Protein AF-A0A7V8VJR1-F1 (afdb_monomer_lite)

Radius of gyration: 11.49 Å; chains: 1; bounding box: 28×31×25 Å

pLDDT: mean 95.83, std 4.9, range [60.47, 98.56]

Structure (mmCIF, N/CA/C/O backbone):
data_AF-A0A7V8VJR1-F1
#
_entry.id   AF-A0A7V8VJR1-F1
#
loop_
_atom_site.group_PDB
_atom_site.id
_atom_site.type_symbol
_atom_site.label_atom_id
_atom_site.label_alt_id
_atom_site.label_comp_id
_atom_site.label_asym_id
_atom_site.label_entity_id
_atom_site.label_seq_id
_atom_site.pdbx_PDB_ins_code
_atom_site.Cartn_x
_atom_site.Cartn_y
_atom_site.Cartn_z
_atom_site.occupancy
_atom_site.B_iso_or_equiv
_atom_site.auth_seq_id
_atom_site.auth_comp_id
_atom_site.auth_asym_id
_atom_site.auth_atom_id
_atom_site.pdbx_PDB_model_num
ATOM 1 N N . VAL A 1 1 ? -0.600 3.550 -2.790 1.00 97.75 1 VAL A N 1
ATOM 2 C CA . VAL A 1 1 ? -0.843 2.306 -2.015 1.00 97.75 1 VAL A CA 1
ATOM 3 C C . VAL A 1 1 ? -1.988 2.575 -1.062 1.00 97.75 1 VAL A C 1
ATOM 5 O O . VAL A 1 1 ? -1.915 3.560 -0.341 1.00 97.75 1 VAL A O 1
ATOM 8 N N . TRP A 1 2 ? -3.044 1.767 -1.106 1.00 98.50 2 TRP A N 1
ATOM 9 C CA . TRP A 1 2 ? -4.104 1.785 -0.100 1.00 98.50 2 TRP A CA 1
ATOM 10 C C . TRP A 1 2 ? -3.591 1.142 1.191 1.00 98.50 2 TRP A C 1
ATOM 12 O O . TRP A 1 2 ? -2.891 0.128 1.135 1.00 98.50 2 TRP A O 1
ATOM 22 N N . VAL A 1 3 ? -3.912 1.750 2.327 1.00 98.50 3 VAL A N 1
ATOM 23 C CA . VAL A 1 3 ? -3.492 1.332 3.665 1.00 98.50 3 VAL A CA 1
ATOM 24 C C . VAL A 1 3 ? -4.734 1.157 4.525 1.00 98.50 3 VAL A C 1
ATOM 26 O O . VAL A 1 3 ? -5.553 2.077 4.594 1.00 98.50 3 VAL A O 1
ATOM 29 N N . SER A 1 4 ? -4.849 0.016 5.203 1.00 98.38 4 SER A N 1
ATOM 30 C CA . SER A 1 4 ? -5.986 -0.272 6.078 1.00 98.38 4 SER A CA 1
ATOM 31 C C . SER A 1 4 ? -6.126 0.750 7.216 1.00 98.38 4 SER A C 1
ATOM 33 O O . SER A 1 4 ? -5.122 1.334 7.651 1.00 98.38 4 SER A O 1
ATOM 35 N N . PRO A 1 5 ? -7.348 0.975 7.737 1.00 97.88 5 PRO A N 1
ATOM 36 C CA . PRO A 1 5 ? -7.573 1.875 8.870 1.00 97.88 5 PRO A CA 1
ATOM 37 C C . PRO A 1 5 ? -6.684 1.558 10.085 1.00 97.88 5 PRO A C 1
ATOM 39 O O . PRO A 1 5 ? -6.184 2.472 10.747 1.00 97.88 5 PRO A O 1
ATOM 42 N N . GLU A 1 6 ? -6.419 0.275 10.340 1.00 96.44 6 GLU A N 1
ATOM 43 C CA . GLU A 1 6 ? -5.595 -0.235 11.442 1.00 96.44 6 GLU A CA 1
ATOM 44 C C . GLU A 1 6 ? -4.152 0.281 11.377 1.00 96.44 6 GLU A C 1
ATOM 46 O O . GLU A 1 6 ? -3.529 0.547 12.411 1.00 96.44 6 GLU A O 1
ATOM 51 N N . ARG A 1 7 ? -3.615 0.454 10.164 1.00 95.94 7 ARG A N 1
ATOM 52 C CA . ARG A 1 7 ? -2.248 0.946 9.942 1.00 95.94 7 ARG A CA 1
ATOM 53 C C . ARG A 1 7 ? -2.176 2.413 9.555 1.00 95.94 7 ARG A C 1
ATOM 55 O O . ARG A 1 7 ? -1.112 3.018 9.702 1.00 95.94 7 ARG A O 1
ATOM 62 N N . ALA A 1 8 ? -3.283 3.003 9.114 1.00 96.94 8 ALA A N 1
ATOM 63 C CA . ALA A 1 8 ? -3.330 4.355 8.573 1.00 96.94 8 ALA A CA 1
ATOM 64 C C . ALA A 1 8 ? -2.734 5.406 9.522 1.00 96.94 8 ALA A C 1
ATOM 66 O O . ALA A 1 8 ? -2.127 6.368 9.061 1.00 96.94 8 ALA A O 1
ATOM 67 N N . ARG A 1 9 ? -2.854 5.231 10.848 1.00 95.44 9 ARG A N 1
ATOM 68 C CA . ARG A 1 9 ? -2.228 6.136 11.827 1.00 95.44 9 ARG A CA 1
ATOM 69 C C . ARG A 1 9 ? -0.717 6.279 11.606 1.00 95.44 9 ARG A C 1
ATOM 71 O O . ARG A 1 9 ? -0.232 7.399 11.558 1.00 95.44 9 ARG A O 1
ATOM 78 N N . TRP A 1 10 ? 0.001 5.169 11.459 1.00 93.62 10 TRP A N 1
ATOM 79 C CA . TRP A 1 10 ? 1.459 5.177 11.315 1.00 93.62 10 TRP A CA 1
ATOM 80 C C . TRP A 1 10 ? 1.885 5.718 9.951 1.00 93.62 10 TRP A C 1
ATOM 82 O O . TRP A 1 10 ? 2.779 6.552 9.858 1.00 93.62 10 TRP A O 1
ATOM 92 N N . LEU A 1 11 ? 1.196 5.303 8.884 1.00 93.88 11 LEU A N 1
ATOM 93 C CA . LEU A 1 11 ? 1.566 5.711 7.528 1.00 93.88 11 LEU A CA 1
ATOM 94 C C . LEU A 1 11 ? 1.304 7.201 7.262 1.00 93.88 11 LEU A C 1
ATOM 96 O O . LEU A 1 11 ? 2.004 7.773 6.432 1.00 93.88 11 LEU A O 1
ATOM 100 N N . ARG A 1 12 ? 0.375 7.843 7.987 1.00 92.88 12 ARG A N 1
ATOM 101 C CA . ARG A 1 12 ? 0.216 9.311 7.974 1.00 92.88 12 ARG A CA 1
ATOM 102 C C . ARG A 1 12 ? 1.462 10.046 8.479 1.00 92.88 12 ARG A C 1
ATOM 104 O O . ARG A 1 12 ? 1.731 11.150 8.023 1.00 92.88 12 ARG A O 1
ATOM 111 N N . GLU A 1 13 ? 2.194 9.460 9.425 1.00 92.94 13 GLU A N 1
ATOM 112 C CA . GLU A 1 13 ? 3.407 10.066 9.992 1.00 92.94 13 GLU A CA 1
ATOM 113 C C . GLU A 1 13 ? 4.638 9.812 9.107 1.00 92.94 13 GLU A C 1
ATOM 115 O O . GLU A 1 13 ? 5.546 10.639 9.046 1.00 92.94 13 GLU A O 1
ATOM 120 N N . GLU A 1 14 ? 4.669 8.681 8.397 1.00 93.31 14 GLU A N 1
ATOM 121 C CA . GLU A 1 14 ? 5.840 8.244 7.628 1.00 93.31 14 GLU A CA 1
ATOM 122 C C . GLU A 1 14 ? 5.795 8.597 6.134 1.00 93.31 14 GLU A C 1
ATOM 124 O O . GLU A 1 14 ? 6.839 8.589 5.474 1.00 93.31 14 GLU A O 1
ATOM 129 N N . ARG A 1 15 ? 4.607 8.836 5.563 1.00 94.50 15 ARG A N 1
ATOM 130 C CA . ARG A 1 15 ? 4.404 8.941 4.109 1.00 94.50 15 ARG A CA 1
ATOM 131 C C . ARG A 1 15 ? 3.501 10.105 3.724 1.00 94.50 15 ARG A C 1
ATOM 133 O O . ARG A 1 15 ? 2.679 10.577 4.501 1.00 94.50 15 ARG A O 1
ATOM 140 N N . THR A 1 16 ? 3.610 10.506 2.460 1.00 97.25 16 THR A N 1
ATOM 141 C CA . THR A 1 16 ? 2.680 11.450 1.840 1.00 97.25 16 THR A CA 1
ATOM 142 C C . THR A 1 16 ? 1.327 10.777 1.636 1.00 97.25 16 THR A C 1
ATOM 144 O O . THR A 1 16 ? 1.212 9.825 0.860 1.00 97.25 16 THR A O 1
ATOM 147 N N . VAL A 1 17 ? 0.303 11.286 2.316 1.00 97.81 17 VAL A N 1
ATOM 148 C CA . VAL A 1 17 ? -1.096 10.910 2.090 1.00 97.81 17 VAL A CA 1
ATOM 149 C C . VAL A 1 17 ? -1.624 11.674 0.883 1.00 97.81 17 VAL A C 1
ATOM 151 O O . VAL A 1 17 ? -1.554 12.899 0.843 1.00 97.81 17 VAL A O 1
ATOM 154 N N . VAL A 1 18 ? -2.152 10.941 -0.091 1.00 97.94 18 VAL A N 1
ATOM 155 C CA . VAL A 1 18 ? -2.799 11.487 -1.292 1.00 97.94 18 VAL A CA 1
ATOM 156 C C . VAL A 1 18 ? -4.298 11.651 -1.064 1.00 97.94 18 VAL A C 1
ATOM 158 O O . VAL A 1 18 ? -4.897 12.605 -1.549 1.00 97.94 18 VAL A O 1
ATOM 161 N N . GLU A 1 19 ? -4.903 10.733 -0.309 1.00 98.19 19 GLU A N 1
ATOM 162 C CA . GLU A 1 19 ? -6.339 10.728 -0.041 1.00 98.19 19 GLU A CA 1
ATOM 163 C C . GLU A 1 19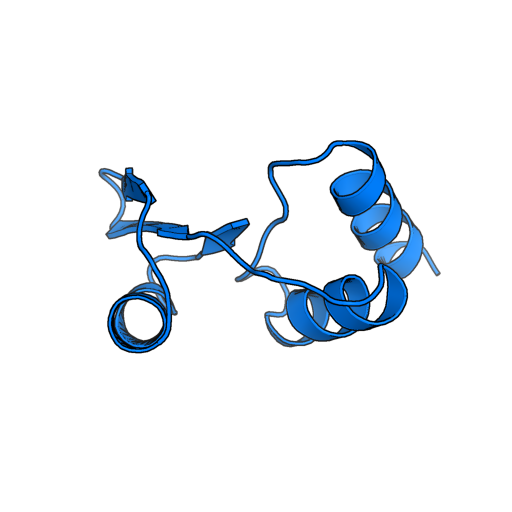 ? -6.639 10.060 1.306 1.00 98.19 19 GLU A C 1
ATOM 165 O O . GLU A 1 19 ? -6.046 9.033 1.648 1.00 98.19 19 GLU A O 1
ATOM 170 N N . GLU A 1 20 ? -7.582 10.632 2.055 1.00 98.12 20 GLU A N 1
ATOM 171 C CA . GLU A 1 20 ? -8.198 9.991 3.218 1.00 98.12 20 GLU A CA 1
ATOM 172 C C . GLU A 1 20 ? -9.581 9.465 2.835 1.00 98.12 20 GLU A C 1
ATOM 174 O O . GLU A 1 20 ? -10.392 10.191 2.259 1.00 98.12 20 GLU A O 1
ATOM 179 N N . LEU A 1 21 ? -9.855 8.203 3.159 1.00 98.25 21 LEU A N 1
ATOM 180 C CA . LEU A 1 21 ? -11.103 7.531 2.815 1.00 98.25 21 LEU A CA 1
ATOM 181 C C . LEU A 1 21 ? -12.080 7.547 3.999 1.00 98.25 21 LEU A C 1
ATOM 183 O O . LEU A 1 21 ? -11.689 7.632 5.163 1.00 98.25 21 LEU A O 1
ATOM 187 N N . ALA A 1 22 ? -13.379 7.455 3.701 1.00 97.88 22 ALA A N 1
ATOM 188 C CA . ALA A 1 22 ? -14.451 7.599 4.692 1.00 97.88 22 ALA A CA 1
ATOM 189 C C . ALA A 1 22 ? -14.475 6.495 5.769 1.00 97.88 22 ALA A C 1
ATOM 191 O O . ALA A 1 22 ? -15.045 6.693 6.840 1.00 97.88 22 ALA A O 1
ATOM 192 N N . ASP A 1 23 ? -13.865 5.343 5.493 1.00 97.25 23 ASP A N 1
ATOM 193 C CA . ASP A 1 23 ? -13.710 4.216 6.419 1.00 97.25 23 ASP A CA 1
ATOM 194 C C . ASP A 1 23 ? -12.460 4.334 7.316 1.00 97.25 23 ASP A C 1
ATOM 196 O O . ASP A 1 23 ? -12.202 3.461 8.142 1.00 97.25 23 ASP A O 1
ATOM 200 N N . GLY A 1 24 ? -11.693 5.422 7.183 1.00 97.62 24 GLY A N 1
ATOM 201 C CA . GLY A 1 24 ? -10.470 5.680 7.942 1.00 97.62 24 GLY A CA 1
ATOM 202 C C . GLY A 1 24 ? -9.192 5.166 7.275 1.00 97.62 24 GLY A C 1
ATOM 203 O O . GLY A 1 24 ? -8.097 5.466 7.773 1.00 97.62 24 GLY A O 1
ATOM 204 N N . ALA A 1 25 ? -9.311 4.449 6.154 1.00 98.38 25 ALA A N 1
ATOM 205 C CA . ALA A 1 25 ? -8.180 4.063 5.324 1.00 98.38 25 ALA A CA 1
ATOM 206 C C . ALA A 1 25 ? -7.542 5.291 4.657 1.00 98.38 25 ALA A C 1
ATOM 208 O O . ALA A 1 25 ? -8.131 6.373 4.577 1.00 98.38 25 ALA A O 1
ATOM 209 N N . VAL A 1 26 ? -6.318 5.126 4.162 1.00 98.56 26 VAL A N 1
ATOM 210 C CA . VAL A 1 26 ? -5.616 6.185 3.424 1.00 98.56 26 VAL A CA 1
ATOM 211 C C . VAL A 1 26 ? -4.970 5.639 2.166 1.00 98.56 26 VAL A C 1
ATOM 213 O O . VAL A 1 26 ? -4.550 4.482 2.111 1.00 98.56 26 VAL A O 1
ATOM 216 N N . VAL A 1 27 ? -4.840 6.492 1.157 1.00 98.50 27 VAL A N 1
ATOM 217 C CA . VAL A 1 27 ? -3.986 6.240 -0.001 1.00 98.50 27 VAL A CA 1
ATOM 218 C C . VAL A 1 27 ? -2.706 7.043 0.175 1.00 98.50 27 VAL A C 1
ATOM 220 O O . VAL A 1 27 ? -2.754 8.258 0.336 1.00 98.50 27 VAL A O 1
ATOM 223 N N . VAL A 1 28 ? -1.557 6.371 0.137 1.00 98.19 28 VAL A N 1
ATOM 224 C CA . VAL A 1 28 ? -0.236 7.004 0.281 1.00 98.19 28 VAL A CA 1
ATOM 225 C C . VAL A 1 28 ? 0.647 6.791 -0.939 1.00 98.19 28 VAL A C 1
ATOM 227 O O . VAL A 1 28 ? 0.533 5.777 -1.644 1.00 98.19 28 VAL A O 1
ATOM 230 N N . GLU A 1 29 ? 1.582 7.711 -1.150 1.00 97.25 29 GLU A N 1
ATOM 231 C CA . GLU A 1 29 ? 2.687 7.519 -2.086 1.00 97.25 29 GLU A CA 1
ATOM 232 C C . GLU A 1 29 ? 3.783 6.660 -1.450 1.00 97.25 29 GLU A C 1
ATOM 234 O O . GLU A 1 29 ? 4.215 6.886 -0.317 1.00 97.25 29 GLU A O 1
ATOM 239 N N . VAL A 1 30 ? 4.267 5.670 -2.202 1.00 96.38 30 VAL A N 1
ATOM 240 C CA . VAL A 1 30 ? 5.397 4.832 -1.789 1.00 96.38 30 VAL A CA 1
ATOM 241 C C . VAL A 1 30 ? 6.465 4.904 -2.871 1.00 96.38 30 VAL A C 1
ATOM 243 O O . VAL A 1 30 ? 6.355 4.202 -3.875 1.00 96.38 30 VAL A O 1
ATOM 246 N N . PRO A 1 31 ? 7.507 5.730 -2.689 1.00 95.19 31 PRO A N 1
ATOM 247 C CA . PRO A 1 31 ? 8.682 5.682 -3.545 1.00 95.19 31 PRO A CA 1
ATOM 248 C C . PRO A 1 31 ? 9.372 4.326 -3.386 1.00 95.19 31 PRO A C 1
ATOM 250 O O . PRO A 1 31 ? 9.616 3.882 -2.261 1.00 95.19 31 PRO A O 1
ATOM 253 N N . PHE A 1 32 ? 9.702 3.671 -4.497 1.00 95.62 32 PHE A N 1
ATOM 254 C CA . PHE A 1 32 ? 10.387 2.381 -4.489 1.00 95.62 32 PHE A CA 1
ATOM 255 C C . PHE A 1 32 ? 11.506 2.339 -5.530 1.00 95.62 32 PHE A C 1
ATOM 257 O O . PHE A 1 32 ? 11.365 2.852 -6.637 1.00 95.62 32 PHE A O 1
ATOM 264 N N . GLY A 1 33 ? 12.629 1.713 -5.167 1.00 93.62 33 GLY A N 1
ATOM 265 C CA . GLY A 1 33 ? 13.794 1.568 -6.050 1.00 93.62 33 GLY A CA 1
ATOM 266 C C . GLY A 1 33 ? 13.761 0.323 -6.942 1.00 93.62 33 GLY A C 1
ATOM 267 O O . GLY A 1 33 ? 14.484 0.256 -7.931 1.00 93.62 33 GLY A O 1
ATOM 268 N N . SER A 1 34 ? 12.937 -0.676 -6.610 1.00 96.56 34 SER A N 1
ATOM 269 C CA . SER A 1 34 ? 12.738 -1.881 -7.421 1.00 96.56 34 SER A CA 1
ATOM 270 C C . SER A 1 34 ? 11.392 -2.543 -7.120 1.00 96.56 34 SER A C 1
ATOM 272 O O . SER A 1 34 ? 10.844 -2.387 -6.024 1.00 96.56 34 SER A O 1
ATOM 274 N N . ARG A 1 35 ? 10.863 -3.306 -8.087 1.00 95.75 35 ARG A N 1
ATOM 275 C CA . ARG A 1 35 ? 9.618 -4.074 -7.908 1.00 95.75 35 ARG A CA 1
ATOM 276 C C . ARG A 1 35 ? 9.747 -5.115 -6.794 1.00 95.75 35 ARG A C 1
ATOM 278 O O . ARG A 1 35 ? 8.863 -5.189 -5.953 1.00 95.75 35 ARG A O 1
ATOM 285 N N . ASP A 1 36 ? 10.867 -5.829 -6.716 1.00 96.31 36 ASP A N 1
ATOM 286 C CA . ASP A 1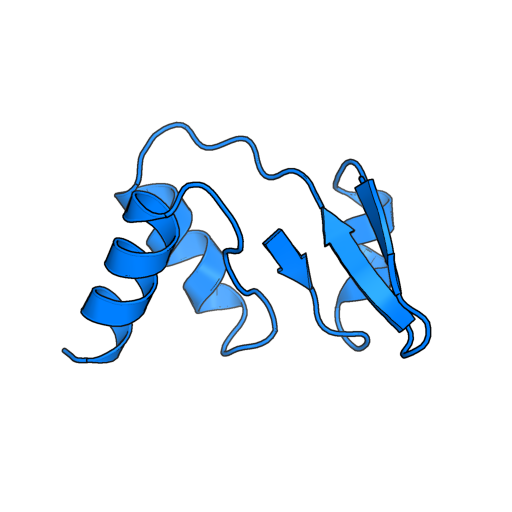 36 ? 11.102 -6.836 -5.668 1.00 96.31 36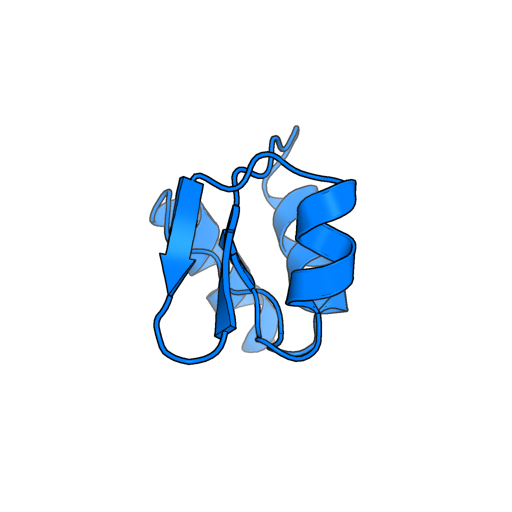 ASP A CA 1
ATOM 287 C C . ASP A 1 36 ? 11.090 -6.237 -4.260 1.00 96.31 36 ASP A C 1
ATOM 289 O O . ASP A 1 36 ? 10.571 -6.847 -3.322 1.00 96.31 36 ASP A O 1
ATOM 293 N N . TRP A 1 37 ? 11.655 -5.033 -4.100 1.00 97.00 37 TRP A N 1
ATOM 294 C CA . TRP A 1 37 ? 11.592 -4.321 -2.828 1.00 97.00 37 TRP A CA 1
ATOM 295 C C . TRP A 1 37 ? 10.145 -3.977 -2.480 1.00 97.00 37 TRP A C 1
ATOM 297 O O . TRP A 1 37 ? 9.707 -4.279 -1.373 1.00 97.00 37 TRP A O 1
ATOM 307 N N . LEU A 1 38 ? 9.394 -3.418 -3.437 1.00 97.62 38 LEU A N 1
ATOM 308 C CA . LEU A 1 38 ? 7.997 -3.041 -3.227 1.00 97.62 38 LEU A CA 1
ATOM 309 C C . LEU A 1 38 ? 7.141 -4.254 -2.850 1.00 97.62 38 LEU A C 1
ATOM 311 O O . LEU A 1 38 ? 6.360 -4.167 -1.909 1.00 97.62 38 LEU A O 1
ATOM 315 N N . VAL A 1 39 ? 7.313 -5.387 -3.537 1.00 97.50 39 VAL A N 1
ATOM 316 C CA . VAL A 1 39 ? 6.585 -6.627 -3.233 1.00 97.50 39 VAL A CA 1
ATOM 317 C C . VAL A 1 39 ? 6.836 -7.056 -1.791 1.00 97.50 39 VAL A C 1
ATOM 319 O O . VAL A 1 39 ? 5.887 -7.247 -1.035 1.00 97.50 39 VAL A O 1
ATOM 322 N N . ARG A 1 40 ? 8.102 -7.142 -1.369 1.00 96.88 40 ARG A N 1
ATOM 323 C CA . ARG A 1 40 ? 8.437 -7.497 0.019 1.00 96.88 40 ARG A CA 1
ATOM 324 C C . ARG A 1 40 ? 7.854 -6.502 1.013 1.00 96.88 40 ARG A C 1
ATOM 326 O O . ARG A 1 40 ? 7.369 -6.916 2.060 1.00 96.88 40 ARG A O 1
ATOM 333 N N . GLU A 1 41 ? 7.909 -5.213 0.696 1.00 96.44 41 GLU A N 1
ATOM 334 C CA . GLU A 1 41 ? 7.399 -4.161 1.571 1.00 96.44 41 GLU A CA 1
ATOM 335 C C . GLU A 1 41 ? 5.883 -4.262 1.759 1.00 96.44 41 GLU A C 1
ATOM 337 O O . GLU A 1 41 ? 5.395 -4.220 2.885 1.00 96.44 41 GLU A O 1
ATOM 342 N N . VAL A 1 42 ? 5.143 -4.486 0.673 1.00 97.12 42 VAL A N 1
ATOM 343 C CA . VAL A 1 42 ? 3.685 -4.652 0.695 1.00 97.12 42 VAL A CA 1
ATOM 344 C C . VAL A 1 42 ? 3.287 -5.926 1.444 1.00 97.12 42 VAL A C 1
ATOM 346 O O . VAL A 1 42 ? 2.386 -5.890 2.282 1.00 97.12 42 VAL A O 1
ATOM 349 N N . LEU A 1 43 ? 3.995 -7.039 1.225 1.00 96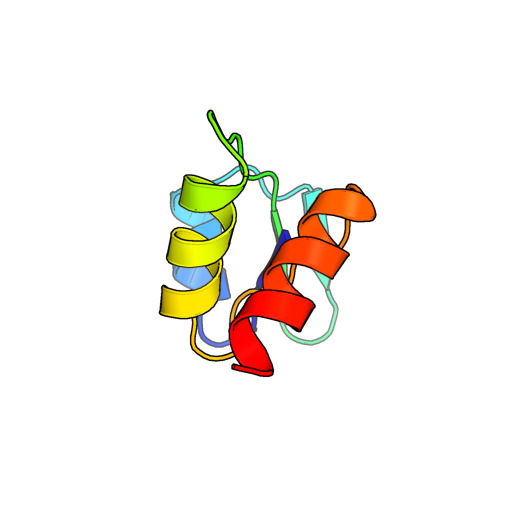.25 43 LEU A N 1
ATOM 350 C CA . LEU A 1 43 ? 3.688 -8.315 1.883 1.00 96.25 43 LEU A CA 1
ATOM 351 C C . LEU A 1 43 ? 3.926 -8.299 3.403 1.00 96.25 43 LEU A C 1
ATOM 353 O O . LEU A 1 43 ? 3.243 -9.028 4.120 1.00 96.25 43 LEU A O 1
ATOM 357 N N . LYS A 1 44 ? 4.795 -7.422 3.934 1.00 94.94 44 LYS A N 1
ATOM 358 C CA . LYS A 1 44 ? 4.899 -7.187 5.396 1.00 94.94 44 LYS A CA 1
ATOM 359 C C . LYS A 1 44 ? 3.594 -6.664 6.009 1.00 94.94 44 LYS A C 1
ATOM 361 O O . LYS A 1 44 ? 3.389 -6.785 7.218 1.00 94.94 44 LYS A O 1
ATOM 366 N N . GLY A 1 45 ? 2.738 -6.052 5.192 1.00 94.44 45 GLY A N 1
ATOM 367 C CA . GLY A 1 45 ? 1.421 -5.571 5.587 1.00 94.44 45 GLY A CA 1
ATOM 368 C C . GLY A 1 45 ? 0.389 -6.679 5.781 1.00 94.44 45 GLY A C 1
ATOM 369 O O . GLY A 1 45 ? -0.611 -6.428 6.433 1.00 94.44 45 GLY A O 1
ATOM 370 N N . VAL A 1 46 ? 0.607 -7.893 5.257 1.00 93.75 46 VAL A N 1
ATOM 371 C CA . VAL A 1 46 ? -0.329 -9.032 5.395 1.00 93.75 46 VAL A CA 1
ATOM 372 C C . VAL A 1 46 ? -1.776 -8.653 5.014 1.00 93.75 46 VAL A C 1
ATOM 374 O O . VAL A 1 46 ? -2.731 -8.975 5.709 1.00 93.75 46 VAL A O 1
ATOM 377 N N . GLY A 1 47 ? -1.936 -7.924 3.905 1.00 92.50 47 GLY A N 1
ATOM 378 C CA . GLY A 1 47 ? -3.238 -7.435 3.426 1.00 92.50 47 GLY A CA 1
ATOM 379 C C . GLY A 1 47 ? -3.599 -6.013 3.869 1.00 92.50 47 GLY A C 1
ATOM 380 O O . GLY A 1 47 ? -4.450 -5.394 3.240 1.00 92.50 47 GLY A O 1
ATOM 381 N N . ASP A 1 48 ? -2.893 -5.445 4.851 1.00 97.38 48 ASP A N 1
ATOM 382 C CA . ASP A 1 48 ? -3.084 -4.046 5.270 1.00 97.38 48 ASP A CA 1
ATOM 383 C C . ASP A 1 48 ? -2.505 -3.021 4.284 1.00 97.38 48 ASP A C 1
ATOM 385 O O . ASP A 1 48 ? -2.692 -1.818 4.456 1.00 97.38 48 ASP A O 1
ATOM 389 N N . LEU A 1 49 ? -1.756 -3.479 3.279 1.00 97.94 49 LEU A N 1
ATOM 390 C CA . LEU A 1 49 ? -1.147 -2.653 2.241 1.00 97.94 49 LEU A CA 1
ATOM 391 C C . LEU A 1 49 ? -1.524 -3.228 0.877 1.00 97.94 49 LEU A C 1
ATOM 393 O O . LEU A 1 49 ? -1.257 -4.398 0.601 1.00 97.94 49 LEU A O 1
ATOM 397 N N . VAL A 1 50 ? -2.111 -2.403 0.010 1.00 98.00 50 VAL A N 1
ATOM 398 C CA . VAL A 1 50 ? -2.537 -2.815 -1.335 1.00 98.00 50 VAL A CA 1
ATOM 399 C C . VAL A 1 50 ? -2.033 -1.819 -2.375 1.00 98.00 50 VAL A C 1
ATOM 401 O O . VAL A 1 50 ? -2.293 -0.615 -2.312 1.00 98.00 50 VAL A O 1
ATOM 404 N N . VAL A 1 51 ? -1.291 -2.309 -3.368 1.00 98.12 51 VAL A N 1
ATOM 405 C CA . VAL A 1 51 ? -0.851 -1.475 -4.494 1.00 98.12 51 VAL A CA 1
ATOM 406 C C . VAL A 1 51 ? -2.059 -1.158 -5.370 1.00 98.12 51 VAL A C 1
ATOM 408 O O . VAL A 1 51 ? -2.744 -2.067 -5.824 1.00 98.12 51 VAL A O 1
ATOM 411 N N . LEU A 1 52 ? -2.300 0.130 -5.614 1.00 98.06 52 LEU A N 1
ATOM 412 C CA . LEU A 1 52 ? -3.321 0.596 -6.558 1.00 98.06 52 LEU A CA 1
ATOM 413 C C . LEU A 1 52 ? -2.699 0.785 -7.945 1.00 98.06 52 LEU A C 1
ATOM 415 O O . LEU A 1 52 ? -3.175 0.221 -8.927 1.00 98.06 52 LEU A O 1
ATOM 419 N N . GLU A 1 53 ? -1.577 1.504 -7.988 1.00 96.50 53 GLU A N 1
ATOM 420 C CA . GLU A 1 53 ? -0.832 1.856 -9.193 1.00 96.50 53 GLU A CA 1
ATOM 421 C C . GLU A 1 53 ? 0.687 1.843 -8.914 1.00 96.50 53 GLU A C 1
ATOM 423 O O . GLU A 1 53 ? 1.093 2.019 -7.758 1.00 96.50 53 GLU A O 1
ATOM 428 N N . PRO A 1 54 ? 1.531 1.644 -9.945 1.00 96.75 54 PRO A N 1
ATOM 429 C CA . PRO A 1 54 ? 1.151 1.313 -11.320 1.00 96.75 54 PRO A CA 1
ATOM 430 C C . PRO A 1 54 ? 0.697 -0.153 -11.462 1.00 96.75 54 PRO A C 1
ATOM 432 O O . PRO A 1 54 ? 0.943 -0.996 -10.592 1.00 96.75 54 PRO A O 1
ATOM 435 N N . GLY A 1 55 ? -0.018 -0.463 -12.546 1.00 97.69 55 GLY A N 1
ATOM 436 C CA . GLY A 1 55 ? -0.687 -1.756 -12.72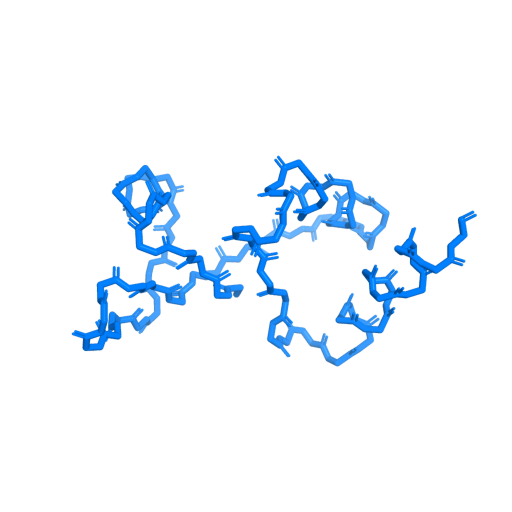9 1.00 97.69 55 GLY A CA 1
ATOM 437 C C . GLY A 1 55 ? 0.266 -2.953 -12.683 1.00 97.69 55 GLY A C 1
ATOM 438 O O . GLY A 1 55 ? -0.041 -3.961 -12.049 1.00 97.69 55 GLY A O 1
ATOM 439 N N . GLU A 1 56 ? 1.451 -2.826 -13.275 1.00 96.69 56 GLU A N 1
ATOM 440 C CA . GLU A 1 56 ? 2.491 -3.856 -13.277 1.00 96.69 56 GLU A CA 1
ATOM 441 C C . GLU A 1 56 ? 3.059 -4.146 -11.882 1.00 96.69 56 GLU A C 1
ATOM 443 O O . GLU A 1 56 ? 3.436 -5.281 -11.594 1.00 96.69 56 GLU A O 1
ATOM 448 N N . ALA A 1 57 ? 3.093 -3.148 -10.995 1.00 97.62 57 ALA A N 1
ATOM 449 C CA . ALA A 1 57 ? 3.498 -3.344 -9.608 1.00 97.62 57 ALA A CA 1
ATOM 450 C C . ALA A 1 57 ? 2.424 -4.110 -8.826 1.00 97.62 57 ALA A C 1
ATOM 452 O O . ALA A 1 57 ? 2.742 -5.013 -8.053 1.00 97.62 57 ALA A O 1
ATOM 453 N N . ARG A 1 58 ? 1.146 -3.798 -9.074 1.00 97.38 58 ARG A N 1
ATOM 454 C CA . ARG A 1 58 ? 0.013 -4.524 -8.487 1.00 97.38 58 ARG A CA 1
ATOM 455 C C . ARG A 1 58 ? -0.015 -5.991 -8.924 1.00 97.38 58 ARG A C 1
ATOM 457 O O . ARG A 1 58 ? -0.223 -6.861 -8.083 1.00 97.38 58 ARG A O 1
ATOM 464 N N . VAL A 1 59 ? 0.242 -6.266 -10.206 1.00 97.56 59 VAL A N 1
ATOM 465 C CA . VAL A 1 59 ? 0.350 -7.640 -10.731 1.00 97.56 59 VAL A CA 1
ATOM 466 C C . VAL A 1 59 ? 1.492 -8.398 -10.052 1.00 97.56 59 VAL A C 1
ATOM 468 O O . VAL A 1 59 ? 1.264 -9.502 -9.570 1.00 97.56 59 VAL A O 1
ATOM 471 N N . ALA A 1 60 ? 2.674 -7.788 -9.918 1.00 97.00 60 ALA A N 1
ATOM 472 C CA . ALA A 1 60 ? 3.817 -8.434 -9.269 1.00 97.00 60 ALA A CA 1
ATOM 473 C C . ALA A 1 60 ? 3.534 -8.842 -7.809 1.00 97.00 60 ALA A C 1
ATOM 475 O O . ALA A 1 60 ? 3.958 -9.909 -7.370 1.00 97.00 60 ALA A O 1
ATOM 476 N N . VAL A 1 61 ? 2.794 -8.019 -7.052 1.00 97.12 61 VAL A N 1
ATOM 477 C CA . VAL A 1 61 ? 2.366 -8.378 -5.687 1.00 97.12 61 VAL A CA 1
ATOM 478 C C . VAL A 1 61 ? 1.400 -9.562 -5.709 1.00 97.12 61 VAL A C 1
ATOM 480 O O . VAL A 1 61 ? 1.566 -10.490 -4.922 1.00 97.12 61 VAL A O 1
ATOM 483 N N . ALA A 1 62 ? 0.412 -9.550 -6.608 1.00 95.75 62 ALA A N 1
ATOM 484 C CA . ALA A 1 62 ? -0.566 -10.631 -6.711 1.00 95.75 62 ALA A CA 1
ATOM 485 C C . ALA A 1 62 ? 0.094 -11.972 -7.081 1.00 95.75 62 ALA A C 1
ATOM 487 O O . ALA A 1 62 ? -0.181 -12.988 -6.443 1.00 95.75 62 ALA A O 1
ATOM 488 N N . GLU A 1 63 ? 1.015 -11.973 -8.049 1.00 96.94 63 GLU A N 1
ATOM 489 C CA . GLU A 1 63 ? 1.779 -13.167 -8.440 1.00 96.94 63 GLU A CA 1
ATOM 490 C C . GLU A 1 63 ? 2.596 -13.730 -7.270 1.00 96.94 63 GLU A C 1
ATOM 492 O O . GLU A 1 63 ? 2.595 -14.938 -7.045 1.00 96.94 63 GLU A O 1
ATOM 497 N N . ALA A 1 64 ? 3.222 -12.863 -6.469 1.00 95.56 64 ALA A N 1
ATOM 498 C CA . ALA A 1 64 ? 3.998 -13.281 -5.304 1.00 95.56 64 ALA A CA 1
ATOM 499 C C . ALA A 1 64 ? 3.152 -13.919 -4.185 1.00 95.56 64 ALA A C 1
ATOM 501 O O . ALA A 1 64 ? 3.699 -14.664 -3.378 1.00 95.56 64 ALA A O 1
ATOM 502 N N . THR A 1 65 ? 1.841 -13.648 -4.121 1.00 91.69 65 THR A N 1
ATOM 503 C CA . THR A 1 65 ? 0.930 -14.300 -3.154 1.00 91.69 65 THR A CA 1
ATOM 504 C C . THR A 1 65 ? 0.380 -15.647 -3.620 1.00 91.69 65 THR A C 1
ATOM 506 O O . THR A 1 65 ? -0.188 -16.378 -2.814 1.00 91.69 65 THR A O 1
ATOM 509 N N . ALA A 1 66 ? 0.513 -15.967 -4.910 1.00 84.25 66 ALA A N 1
ATOM 510 C CA . ALA A 1 66 ? -0.004 -17.202 -5.496 1.00 84.25 66 ALA A CA 1
ATOM 511 C C . ALA A 1 66 ? 1.003 -18.371 -5.464 1.00 84.25 66 ALA A C 1
ATOM 513 O O . ALA A 1 66 ? 0.636 -19.485 -5.842 1.00 84.25 66 ALA 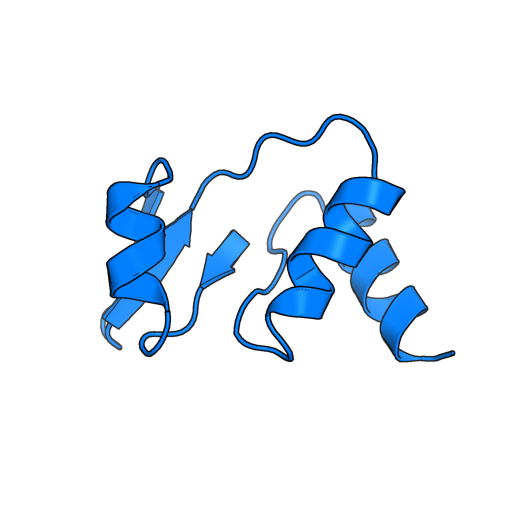A O 1
ATOM 514 N N . ALA A 1 67 ? 2.251 -18.109 -5.059 1.00 60.47 67 ALA A N 1
ATOM 515 C CA . ALA A 1 67 ? 3.349 -19.074 -4.958 1.00 60.47 67 ALA A CA 1
ATOM 516 C C . ALA A 1 67 ? 3.483 -19.643 -3.539 1.00 60.47 67 ALA A C 1
ATOM 518 O O . ALA A 1 67 ? 3.784 -20.854 -3.433 1.00 60.47 67 ALA A O 1
#

Sequence (67 aa):
VWVSPERARWLREERTVVEELADGAVVVEVPFGSRDWLVREVLKGVGDLVVLEPGEARVAVAEATAA

Foldseek 3Di:
DKAALVCLVVCVVVFAFPDQDPNNITDTDDDDPDLVVLLVVQVVCVPRHADPDDPVSNVSNVVVVVD

Secondary structure (DSSP, 8-state):
-EE-HHHHHHHHHHS-EEEE-TTS-EEE----S-HHHHHHHHHTTTTSEE--SSHHHHHHHHHHH--